Protein AF-A0A2V7I130-F1 (afdb_monomer_lite)

Sequence (112 aa):
MREFGYMLPITSPQRATEVFQAKFDAVHKYGGIWVAVWHPFVSGRMSRADAMASLIEHMQRVGGVWFAPLEDIAAHVRKVMAAGAWSPRVDRLPYYERPISGVLAGAGVKPG

Radius of gyration: 20.07 Å; chains: 1; bounding box: 46×26×49 Å

Foldseek 3Di:
DPPDVPPVPPDDLVVVLVVLLVVVVVCVVVPHDDDDDDDCVPQVDPSNVVSVVVSVVVVVVVDPDDDDDVVVVVVVVVVCVVVVVDDDDDDDPPPDPDDDPPPPPDPPPDDD

pLDDT: mean 84.42, std 17.63, range [37.28, 98.31]

Secondary structure (DSSP, 8-state):
--SS--------HHHHHHHHHHHHHHHHHHT--------HHHHTSHHHHHHHHHHHHHHHHH-------HHHHHHHHHHHHHTTS-------SSS-SSPPTT----TT----

Structure (mmCIF, N/CA/C/O backbone):
data_AF-A0A2V7I130-F1
#
_entry.id   AF-A0A2V7I130-F1
#
loop_
_atom_site.group_PDB
_atom_site.id
_atom_site.type_symbol
_atom_site.label_atom_id
_atom_site.label_alt_id
_atom_site.label_comp_id
_atom_site.label_asym_id
_atom_site.label_entity_id
_atom_site.label_seq_id
_atom_site.pdbx_PDB_ins_code
_atom_site.Cartn_x
_atom_site.Cartn_y
_atom_site.Cartn_z
_atom_site.occupancy
_atom_site.B_iso_or_equiv
_atom_site.auth_seq_id
_atom_site.auth_comp_id
_atom_site.auth_asym_id
_atom_site.auth_atom_id
_atom_site.pdbx_PDB_model_num
ATOM 1 N N . MET A 1 1 ? 33.703 6.049 -1.140 1.00 39.47 1 MET A N 1
ATOM 2 C CA . MET A 1 1 ? 32.423 5.311 -1.033 1.00 39.47 1 MET A CA 1
ATOM 3 C C . MET A 1 1 ? 31.337 6.243 -0.486 1.00 39.47 1 MET A C 1
ATOM 5 O O . MET A 1 1 ? 30.938 6.141 0.665 1.00 39.47 1 MET A O 1
ATOM 9 N N . ARG A 1 2 ? 30.952 7.240 -1.291 1.00 37.56 2 ARG A N 1
ATOM 10 C CA . ARG A 1 2 ? 29.931 8.268 -1.017 1.00 37.56 2 ARG A CA 1
ATOM 11 C C . ARG A 1 2 ? 29.401 8.757 -2.372 1.00 37.56 2 ARG A C 1
ATOM 13 O O . ARG A 1 2 ? 29.709 9.868 -2.772 1.00 37.56 2 ARG A O 1
ATOM 20 N N . GLU A 1 3 ? 28.707 7.901 -3.115 1.00 43.03 3 GLU A N 1
ATOM 21 C CA . GLU A 1 3 ? 28.174 8.278 -4.443 1.00 43.03 3 GLU A CA 1
ATOM 22 C C . GLU A 1 3 ? 26.650 8.282 -4.538 1.00 43.03 3 GLU A C 1
ATOM 24 O O . GLU A 1 3 ? 26.094 8.837 -5.472 1.00 43.03 3 GLU A O 1
ATOM 29 N N . PHE A 1 4 ? 25.958 7.828 -3.497 1.00 46.38 4 PHE A N 1
ATOM 30 C CA . PHE A 1 4 ? 24.591 8.247 -3.230 1.00 46.38 4 PHE A CA 1
ATOM 31 C C . PHE A 1 4 ? 24.516 8.521 -1.739 1.00 46.38 4 PHE A C 1
ATOM 33 O O . PHE A 1 4 ? 24.713 7.612 -0.936 1.00 46.38 4 PHE A O 1
ATOM 40 N N . GLY A 1 5 ? 24.291 9.774 -1.354 1.00 37.28 5 GLY A N 1
ATOM 41 C CA . GLY A 1 5 ? 24.102 10.197 0.033 1.00 37.28 5 GLY A CA 1
ATOM 42 C C . GLY A 1 5 ? 22.820 9.646 0.665 1.00 37.28 5 GLY A C 1
ATOM 43 O O . GLY A 1 5 ? 22.099 10.396 1.310 1.00 37.28 5 GLY A O 1
ATOM 44 N N . TYR A 1 6 ? 22.529 8.351 0.500 1.00 46.78 6 TYR A N 1
ATOM 45 C CA . TYR A 1 6 ? 21.542 7.594 1.264 1.00 46.78 6 TYR A CA 1
ATOM 46 C C . TYR A 1 6 ? 22.065 7.390 2.691 1.00 46.78 6 TYR A C 1
ATOM 48 O O . TYR A 1 6 ? 22.274 6.282 3.176 1.00 46.78 6 TYR A O 1
ATOM 56 N N . MET A 1 7 ? 22.265 8.494 3.402 1.00 49.31 7 MET A N 1
ATOM 57 C CA . MET A 1 7 ? 22.000 8.473 4.828 1.00 49.31 7 MET A CA 1
ATOM 58 C C . MET A 1 7 ? 20.499 8.232 4.919 1.00 49.31 7 MET A C 1
ATOM 60 O O . MET A 1 7 ? 19.750 9.129 4.566 1.00 49.31 7 MET A O 1
ATOM 64 N N . LEU A 1 8 ? 20.050 7.031 5.294 1.00 61.16 8 LEU A N 1
ATOM 65 C CA . LEU A 1 8 ? 18.674 6.830 5.750 1.00 61.16 8 LEU A CA 1
ATOM 66 C C . LEU A 1 8 ? 18.578 7.620 7.058 1.00 61.16 8 LEU A C 1
ATOM 68 O O . LEU A 1 8 ? 19.042 7.107 8.083 1.00 61.16 8 LEU A O 1
ATOM 72 N N . PRO A 1 9 ? 18.099 8.880 7.053 1.00 58.56 9 PRO A N 1
ATOM 73 C CA . PRO A 1 9 ? 18.094 9.639 8.285 1.00 58.56 9 PRO A CA 1
ATOM 74 C C . PRO A 1 9 ? 17.170 8.889 9.240 1.00 58.56 9 PRO A C 1
ATOM 76 O O . PRO A 1 9 ? 16.068 8.480 8.853 1.00 58.56 9 PRO A O 1
ATOM 79 N N . ILE A 1 10 ? 17.638 8.650 10.468 1.00 61.38 10 ILE A N 1
ATOM 80 C CA . ILE A 1 10 ? 16.808 8.042 11.506 1.00 61.38 10 ILE A CA 1
ATOM 81 C C . ILE A 1 10 ? 15.639 8.997 11.723 1.00 61.38 10 ILE A C 1
ATOM 83 O O . ILE A 1 10 ? 15.759 10.038 12.359 1.00 61.38 10 ILE A O 1
ATOM 87 N N . THR A 1 11 ? 14.520 8.650 11.108 1.00 71.50 11 THR A N 1
ATOM 88 C CA . THR A 1 11 ? 13.287 9.419 11.141 1.00 71.50 11 THR A CA 1
ATOM 89 C C . THR A 1 11 ? 12.440 8.869 12.280 1.00 71.50 11 THR A C 1
ATOM 91 O O . THR A 1 11 ? 12.444 7.655 12.530 1.00 71.50 11 THR A O 1
ATOM 94 N N . SER A 1 12 ? 11.748 9.747 13.007 1.00 80.69 12 SER A N 1
ATOM 95 C CA . SER A 1 12 ? 10.874 9.310 14.094 1.00 80.69 12 SER A CA 1
ATOM 96 C C . SER A 1 12 ? 9.776 8.377 13.554 1.00 80.69 12 SER A C 1
ATOM 98 O O . SER A 1 12 ? 9.315 8.561 12.421 1.00 80.69 12 SER A O 1
ATOM 100 N N . PRO A 1 13 ? 9.338 7.370 14.332 1.00 78.06 13 PRO A N 1
ATOM 101 C CA . PRO A 1 13 ? 8.204 6.527 13.955 1.00 78.06 13 PRO A CA 1
ATOM 102 C C . PRO A 1 13 ? 6.967 7.347 13.566 1.00 78.06 13 PRO A C 1
ATOM 104 O O . PRO A 1 13 ? 6.324 7.034 12.573 1.00 78.06 13 PRO A O 1
ATOM 107 N N . GLN A 1 14 ? 6.705 8.449 14.275 1.00 81.31 14 GLN A N 1
ATOM 108 C CA . GLN A 1 14 ? 5.589 9.361 14.014 1.00 81.31 14 GLN A CA 1
ATOM 109 C C . GLN A 1 14 ? 5.665 9.954 12.607 1.00 81.31 14 GLN A C 1
ATOM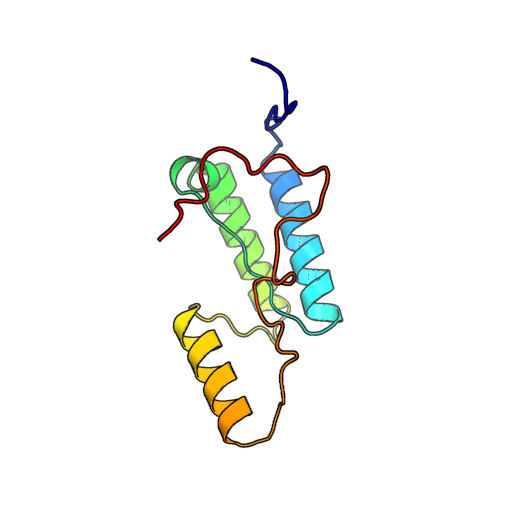 111 O O . GLN A 1 14 ? 4.703 9.889 11.847 1.00 81.31 14 GLN A O 1
ATOM 116 N N . ARG A 1 15 ? 6.842 10.455 12.216 1.00 84.25 15 ARG A N 1
ATOM 117 C CA . ARG A 1 15 ? 7.031 11.043 10.892 1.00 84.25 15 ARG A CA 1
ATOM 118 C C . ARG A 1 15 ? 6.904 10.003 9.776 1.00 84.25 15 ARG A C 1
ATOM 120 O O . ARG A 1 15 ? 6.414 10.324 8.697 1.00 84.25 15 ARG A O 1
ATOM 127 N N . ALA A 1 16 ? 7.313 8.758 10.023 1.00 82.25 16 ALA A N 1
ATOM 128 C CA . ALA A 1 16 ? 7.074 7.666 9.080 1.00 82.25 16 ALA A CA 1
ATOM 129 C C . ALA A 1 16 ? 5.569 7.381 8.925 1.00 82.25 16 ALA A C 1
ATOM 131 O O . ALA A 1 16 ? 5.087 7.274 7.797 1.00 82.25 16 ALA A O 1
ATOM 132 N N . THR A 1 17 ? 4.823 7.335 10.030 1.00 86.12 17 THR A N 1
ATOM 133 C CA . THR A 1 17 ? 3.366 7.139 10.019 1.00 86.12 17 THR A CA 1
ATOM 134 C C . THR A 1 17 ? 2.642 8.243 9.261 1.00 86.12 17 THR A C 1
ATOM 136 O O . THR A 1 17 ? 1.827 7.929 8.399 1.00 86.12 17 THR A O 1
ATOM 139 N N . GLU A 1 18 ? 2.984 9.513 9.490 1.00 90.81 18 GLU A N 1
ATOM 140 C CA . GLU A 1 18 ? 2.405 10.655 8.763 1.00 90.81 18 GLU A CA 1
ATOM 141 C C . GLU A 1 18 ? 2.549 10.504 7.245 1.00 90.81 18 GLU A C 1
ATOM 143 O O . GLU A 1 18 ? 1.599 10.709 6.491 1.00 90.81 18 GLU A O 1
ATOM 148 N N . VAL A 1 19 ? 3.738 10.107 6.779 1.00 91.25 19 VAL A N 1
ATOM 149 C CA . VAL A 1 19 ? 4.002 9.911 5.348 1.00 91.25 19 VAL A CA 1
ATOM 150 C C . VAL A 1 19 ? 3.185 8.746 4.793 1.00 91.25 19 VAL A C 1
ATOM 152 O O . VAL A 1 19 ? 2.660 8.832 3.683 1.00 91.25 19 VAL A O 1
ATOM 155 N N . PHE A 1 20 ? 3.085 7.645 5.536 1.00 93.81 20 PHE A N 1
ATOM 156 C CA . PHE A 1 20 ? 2.353 6.459 5.095 1.00 93.81 20 PHE A CA 1
ATOM 157 C C . PHE A 1 20 ? 0.847 6.720 5.049 1.00 93.81 20 PHE A C 1
ATOM 159 O O . PHE A 1 20 ? 0.209 6.367 4.056 1.00 93.81 20 PHE A O 1
ATOM 166 N N . GLN A 1 21 ? 0.313 7.397 6.065 1.00 95.25 21 GLN A N 1
ATOM 167 C CA . GLN A 1 21 ? -1.080 7.816 6.119 1.00 95.25 21 GLN A CA 1
ATOM 168 C C . GLN A 1 21 ? -1.408 8.791 4.986 1.00 95.25 21 GLN A C 1
ATOM 170 O O . GLN A 1 21 ? -2.337 8.533 4.234 1.00 95.25 21 GLN A O 1
ATOM 175 N N . ALA A 1 22 ? -0.596 9.831 4.762 1.00 95.94 22 ALA A N 1
ATOM 176 C CA . ALA A 1 22 ? -0.824 10.775 3.666 1.00 95.94 22 ALA A CA 1
ATOM 177 C C . ALA A 1 22 ? -0.815 10.093 2.284 1.00 95.94 22 ALA A C 1
ATOM 179 O O . ALA A 1 22 ? -1.607 10.439 1.406 1.00 95.94 22 ALA A O 1
ATOM 180 N N . LYS A 1 23 ? 0.060 9.096 2.082 1.00 95.25 23 LYS A N 1
ATOM 181 C CA . LYS A 1 23 ? 0.056 8.277 0.860 1.00 95.25 23 LYS A CA 1
ATOM 182 C C . LYS A 1 23 ? -1.219 7.452 0.735 1.00 95.25 23 LYS A C 1
ATOM 184 O O . LYS A 1 23 ? -1.776 7.383 -0.356 1.00 95.25 23 LYS A O 1
ATOM 189 N N . PHE A 1 24 ? -1.652 6.815 1.820 1.00 97.19 24 PHE A N 1
ATOM 190 C CA . PHE A 1 24 ? -2.892 6.050 1.832 1.00 97.19 24 PHE A CA 1
ATOM 191 C C . PHE A 1 24 ? -4.095 6.950 1.527 1.00 97.19 24 PHE A C 1
ATOM 193 O O . PHE A 1 24 ? -4.832 6.651 0.596 1.00 97.19 24 PHE A O 1
ATOM 200 N N . ASP A 1 25 ? -4.235 8.080 2.220 1.00 97.19 25 ASP A N 1
ATOM 201 C CA . ASP A 1 25 ? -5.352 9.014 2.050 1.00 97.19 25 ASP A CA 1
ATOM 202 C C . ASP A 1 25 ? -5.424 9.547 0.606 1.00 97.19 25 ASP A C 1
ATOM 204 O O . ASP A 1 25 ? -6.502 9.655 0.022 1.00 97.19 25 ASP A O 1
ATOM 208 N N . ALA A 1 26 ? -4.274 9.826 -0.020 1.00 97.44 26 ALA A N 1
ATOM 209 C CA . ALA A 1 26 ? -4.223 10.218 -1.426 1.00 97.44 26 ALA A CA 1
ATOM 210 C C . ALA A 1 26 ? -4.673 9.085 -2.365 1.00 97.44 26 ALA A C 1
ATOM 212 O O . ALA A 1 26 ? -5.479 9.316 -3.266 1.00 97.44 26 ALA A O 1
ATOM 213 N N . VAL A 1 27 ? -4.178 7.860 -2.157 1.00 97.19 27 VAL A N 1
ATOM 214 C CA . VAL A 1 27 ? -4.570 6.696 -2.967 1.00 97.19 27 VAL A CA 1
ATOM 215 C C . VAL A 1 27 ? -6.055 6.373 -2.795 1.00 97.19 27 VAL A C 1
ATOM 217 O O . VAL A 1 27 ? -6.723 6.061 -3.778 1.00 97.19 27 VAL A O 1
ATOM 220 N N . HIS A 1 28 ? -6.581 6.486 -1.577 1.00 97.50 28 HIS A N 1
ATOM 221 C CA . HIS A 1 28 ? -7.997 6.290 -1.277 1.00 97.50 28 HIS A CA 1
ATOM 222 C C . HIS A 1 28 ? -8.865 7.329 -1.993 1.00 97.50 28 HIS A C 1
ATOM 224 O O . HIS A 1 28 ? -9.805 6.962 -2.692 1.00 97.50 28 HIS A O 1
ATOM 230 N N . LYS A 1 29 ? -8.480 8.611 -1.930 1.00 97.44 29 LYS A N 1
ATOM 231 C CA . LYS A 1 29 ? -9.189 9.710 -2.603 1.00 97.44 29 LYS A CA 1
ATOM 232 C C . LYS A 1 29 ? -9.280 9.538 -4.121 1.00 97.44 29 LYS A C 1
ATOM 234 O O . LYS A 1 29 ? -10.308 9.875 -4.703 1.00 97.44 29 LYS A O 1
ATOM 239 N N . TYR A 1 30 ? -8.204 9.093 -4.768 1.00 97.19 30 TYR A N 1
ATOM 240 C CA . TYR A 1 30 ? -8.137 9.012 -6.234 1.00 97.19 30 TYR A CA 1
ATOM 241 C C . TYR A 1 30 ? -8.411 7.612 -6.797 1.00 97.19 30 TYR A C 1
ATOM 243 O O . TYR A 1 30 ? -8.461 7.461 -8.014 1.00 97.19 30 TYR A O 1
ATOM 251 N N . GLY A 1 31 ? -8.608 6.606 -5.940 1.00 93.75 31 GLY A N 1
ATOM 252 C CA . GLY A 1 31 ? -8.879 5.231 -6.351 1.00 93.75 31 GLY A CA 1
ATOM 253 C C . GLY A 1 31 ? -7.661 4.553 -6.977 1.00 93.75 31 GLY A C 1
ATOM 254 O O . GLY A 1 31 ? -7.564 4.420 -8.195 1.00 93.75 31 GLY A O 1
ATOM 255 N N . GLY A 1 32 ? -6.729 4.088 -6.146 1.00 93.88 32 GLY A N 1
ATOM 256 C CA . GLY A 1 32 ? -5.553 3.352 -6.610 1.00 93.88 32 GLY A CA 1
ATOM 257 C C . GLY A 1 32 ? -5.151 2.191 -5.706 1.00 93.88 32 GLY A C 1
ATOM 258 O O . GLY A 1 32 ? -5.902 1.751 -4.840 1.00 93.88 32 GLY A O 1
ATOM 259 N N . ILE A 1 33 ? -3.923 1.712 -5.908 1.00 95.19 33 ILE A N 1
ATOM 260 C CA . ILE A 1 33 ? -3.304 0.670 -5.090 1.00 95.19 33 ILE A CA 1
ATOM 261 C C . ILE A 1 33 ? -2.242 1.284 -4.177 1.00 95.19 33 ILE A C 1
ATOM 263 O O . ILE A 1 33 ? -1.369 2.030 -4.622 1.00 95.19 33 ILE A O 1
ATOM 267 N N . TRP A 1 34 ? -2.310 0.961 -2.889 1.00 96.06 34 TRP A N 1
ATOM 268 C CA . TRP A 1 34 ? -1.291 1.333 -1.918 1.00 96.06 34 TRP A CA 1
ATOM 269 C C . TRP A 1 34 ? -0.538 0.074 -1.497 1.00 96.06 34 TRP A C 1
ATOM 271 O O . TRP A 1 34 ? -1.119 -0.834 -0.910 1.00 96.06 34 TRP A O 1
ATOM 281 N N . VAL A 1 35 ? 0.755 0.010 -1.819 1.00 95.25 35 VAL A N 1
ATOM 282 C CA . VAL A 1 35 ? 1.628 -1.113 -1.455 1.00 95.25 35 VAL A CA 1
ATOM 283 C C . VAL A 1 35 ? 2.774 -0.577 -0.612 1.00 95.25 35 VAL A C 1
ATOM 285 O O . VAL A 1 35 ? 3.610 0.187 -1.098 1.00 95.25 35 VAL A O 1
ATOM 288 N N . ALA A 1 36 ? 2.817 -0.979 0.655 1.00 91.69 36 ALA A N 1
ATOM 289 C CA . ALA A 1 36 ? 3.931 -0.683 1.545 1.00 91.69 36 ALA A CA 1
ATOM 290 C C . ALA A 1 36 ? 4.884 -1.869 1.664 1.00 91.69 36 ALA A C 1
ATOM 292 O O . ALA A 1 36 ? 4.472 -3.027 1.689 1.00 91.69 36 ALA A O 1
ATOM 293 N N . VAL A 1 37 ? 6.173 -1.553 1.788 1.00 91.06 37 VAL A N 1
ATOM 294 C CA . VAL A 1 37 ? 7.229 -2.529 2.057 1.00 91.06 37 VAL A CA 1
ATOM 295 C C . VAL A 1 37 ? 7.621 -2.430 3.524 1.00 91.06 37 VAL A C 1
ATOM 297 O O . VAL A 1 37 ? 8.056 -1.377 3.996 1.00 91.06 37 VAL A O 1
ATOM 300 N N . TRP A 1 38 ? 7.509 -3.548 4.232 1.00 90.56 38 TRP A N 1
ATOM 301 C CA . T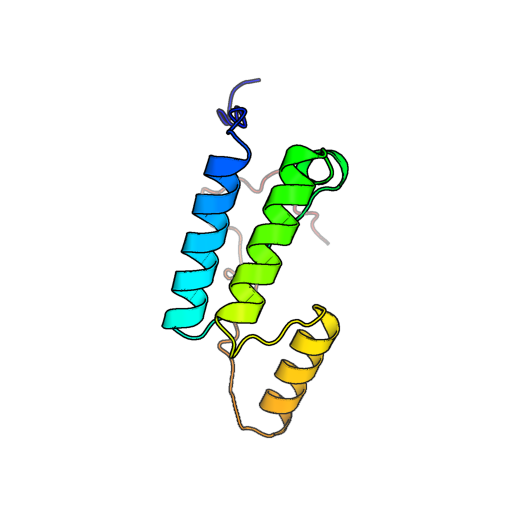RP A 1 38 ? 7.844 -3.665 5.646 1.00 90.56 38 TRP A CA 1
ATOM 302 C C . TRP A 1 38 ? 9.063 -4.568 5.809 1.00 90.56 38 TRP A C 1
ATOM 304 O O . TRP A 1 38 ? 9.085 -5.690 5.312 1.00 90.56 38 TRP A O 1
ATOM 314 N N . HIS A 1 39 ? 10.083 -4.086 6.516 1.00 91.25 39 HIS A N 1
ATOM 315 C CA . HIS A 1 39 ? 11.288 -4.862 6.802 1.00 91.25 39 HIS A CA 1
ATOM 316 C C . HIS A 1 39 ? 11.260 -5.267 8.275 1.00 91.25 39 HIS A C 1
ATOM 318 O O . HIS A 1 39 ? 11.362 -4.370 9.114 1.00 91.25 39 HIS A O 1
ATOM 324 N N . PRO A 1 40 ? 11.180 -6.564 8.631 1.00 91.00 40 PRO A N 1
ATOM 325 C CA . PRO A 1 40 ? 10.981 -6.986 10.021 1.00 91.00 40 PRO A CA 1
ATOM 326 C C . PRO A 1 40 ? 11.981 -6.374 11.014 1.00 91.00 40 PRO A C 1
ATOM 328 O O . PRO A 1 40 ? 11.590 -5.876 12.066 1.00 91.00 40 PRO A O 1
ATOM 331 N N . PHE A 1 41 ? 13.263 -6.301 10.644 1.00 87.06 41 PHE A N 1
ATOM 332 C CA . PHE A 1 41 ? 14.316 -5.724 11.492 1.00 87.06 41 PHE A CA 1
ATOM 333 C C . PHE A 1 41 ? 14.219 -4.194 11.669 1.00 87.06 41 PHE A C 1
ATOM 335 O O . PHE A 1 41 ? 14.812 -3.635 12.598 1.00 87.06 41 PHE A O 1
ATOM 342 N N . VAL A 1 42 ? 13.474 -3.510 10.794 1.00 86.19 42 VAL A N 1
ATOM 343 C CA . VAL A 1 42 ? 13.241 -2.061 10.833 1.00 86.19 42 VAL A CA 1
ATOM 344 C C . VAL A 1 42 ? 11.883 -1.753 11.456 1.00 86.19 42 VAL A C 1
ATOM 346 O O . VAL A 1 42 ? 11.837 -1.055 12.467 1.00 86.19 42 VAL A O 1
ATOM 349 N N . SER A 1 43 ? 10.789 -2.238 10.866 1.00 87.25 43 SER A N 1
ATOM 350 C CA . SER A 1 43 ? 9.414 -1.907 11.259 1.00 87.25 43 SER A CA 1
ATOM 351 C C . SER A 1 43 ? 8.913 -2.711 12.457 1.00 87.25 43 SER A C 1
ATOM 353 O O . SER 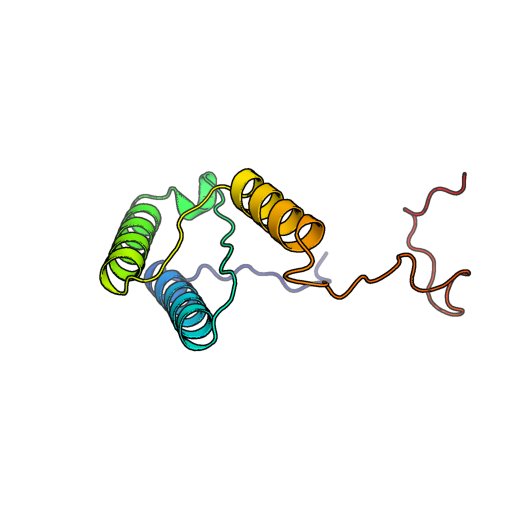A 1 43 ? 8.003 -2.253 13.134 1.00 87.25 43 SER A O 1
ATOM 355 N N . GLY A 1 44 ? 9.535 -3.850 12.776 1.00 88.69 44 GLY A N 1
ATOM 356 C CA . GLY A 1 44 ? 9.164 -4.687 13.923 1.00 88.69 44 GLY A CA 1
ATOM 357 C C . GLY A 1 44 ? 9.634 -4.164 15.286 1.00 88.69 44 GLY A C 1
ATOM 358 O O . GLY A 1 44 ? 9.328 -4.763 16.312 1.00 88.69 44 GLY A O 1
ATOM 359 N N . ARG A 1 45 ? 10.379 -3.049 15.339 1.00 90.25 45 ARG A N 1
ATOM 360 C CA . ARG A 1 45 ? 10.691 -2.375 16.614 1.00 90.25 45 ARG A CA 1
ATOM 361 C C . ARG A 1 45 ? 9.382 -1.909 17.256 1.00 90.25 45 ARG A C 1
ATOM 363 O O . ARG A 1 45 ? 8.558 -1.323 16.565 1.00 90.25 45 ARG A O 1
ATOM 370 N N . MET A 1 46 ? 9.226 -2.105 18.565 1.00 90.50 46 MET A N 1
ATOM 371 C CA . MET A 1 46 ? 7.949 -1.946 19.281 1.00 90.50 46 MET A CA 1
ATOM 372 C C . MET A 1 46 ? 7.189 -0.648 18.948 1.00 90.50 46 MET A C 1
ATOM 374 O O . MET A 1 46 ? 6.034 -0.712 18.547 1.00 90.50 46 MET A O 1
ATOM 378 N N . SER A 1 47 ? 7.851 0.514 18.994 1.00 89.38 47 SER A N 1
ATOM 379 C CA . SER A 1 47 ? 7.217 1.806 18.676 1.00 89.38 47 SER A CA 1
ATOM 380 C C . SER A 1 47 ? 6.768 1.958 17.218 1.00 89.38 47 SER A C 1
ATOM 382 O O . SER A 1 47 ? 5.873 2.740 16.924 1.00 89.38 47 SER A O 1
ATOM 384 N N . ARG A 1 48 ? 7.391 1.235 16.284 1.00 89.75 48 ARG A N 1
ATOM 385 C CA . ARG A 1 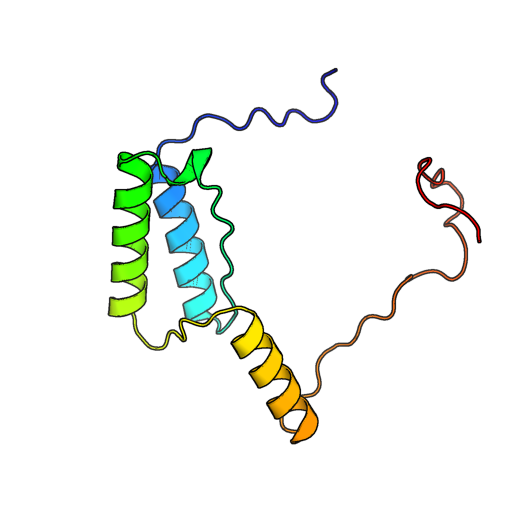48 ? 7.026 1.236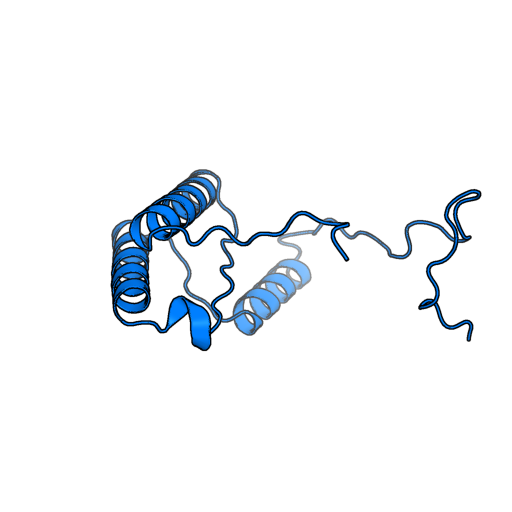 14.860 1.00 89.75 48 ARG A CA 1
ATOM 386 C C . ARG A 1 48 ? 5.931 0.218 14.566 1.00 89.75 48 ARG A C 1
ATOM 388 O O . ARG A 1 48 ? 5.078 0.490 13.729 1.00 89.75 48 ARG A O 1
ATOM 395 N N . ALA A 1 49 ? 5.943 -0.917 15.263 1.00 91.44 49 ALA A N 1
ATOM 396 C CA . ALA A 1 49 ? 4.886 -1.915 15.176 1.00 91.44 49 ALA A CA 1
ATOM 397 C C . ALA A 1 49 ? 3.552 -1.359 15.701 1.00 91.44 49 ALA A C 1
ATOM 399 O O . ALA A 1 49 ? 2.529 -1.520 15.043 1.00 91.44 49 ALA A O 1
ATOM 400 N N . ASP A 1 50 ? 3.585 -0.630 16.818 1.00 92.81 50 ASP A N 1
ATOM 401 C CA . ASP A 1 50 ? 2.420 0.066 17.381 1.00 92.81 50 ASP A CA 1
ATOM 402 C C . ASP A 1 50 ? 1.853 1.121 16.411 1.00 92.81 50 ASP A C 1
ATOM 404 O O . ASP A 1 50 ? 0.663 1.147 16.092 1.00 92.81 50 ASP A O 1
ATOM 408 N N . ALA A 1 51 ? 2.736 1.925 15.814 1.00 92.44 51 ALA A N 1
ATOM 409 C CA . ALA A 1 51 ? 2.340 2.923 14.828 1.00 92.44 51 ALA A CA 1
ATOM 410 C C . ALA A 1 51 ? 1.779 2.303 13.528 1.00 92.44 51 ALA A C 1
ATOM 412 O O . ALA A 1 51 ? 0.872 2.861 12.909 1.00 92.44 51 ALA A O 1
ATOM 413 N N . MET A 1 52 ? 2.290 1.136 13.121 1.00 93.19 52 MET A N 1
ATOM 414 C CA . MET A 1 52 ? 1.753 0.351 12.006 1.00 93.19 52 MET A CA 1
ATOM 415 C C . MET A 1 52 ? 0.352 -0.190 12.320 1.00 93.19 52 MET A C 1
ATOM 417 O O . MET A 1 52 ? -0.514 -0.129 11.450 1.00 93.19 52 MET A O 1
ATOM 421 N N . ALA A 1 53 ? 0.102 -0.664 13.545 1.00 94.25 53 ALA A N 1
ATOM 422 C CA . ALA A 1 53 ? -1.232 -1.088 13.972 1.00 94.25 53 ALA A CA 1
ATOM 423 C C . ALA A 1 53 ? -2.233 0.079 13.906 1.00 94.25 53 ALA A C 1
ATOM 425 O O . ALA A 1 53 ? -3.284 -0.048 13.280 1.00 94.25 53 ALA A O 1
ATOM 426 N N . SER A 1 54 ? -1.849 1.252 14.421 1.00 95.06 54 SER A N 1
ATOM 427 C CA . SER A 1 54 ? -2.673 2.471 14.367 1.00 95.06 54 SER A CA 1
ATOM 428 C C . SER A 1 54 ? -3.021 2.897 12.932 1.00 95.06 54 SER A C 1
ATOM 430 O O . SER A 1 54 ? -4.136 3.341 12.653 1.00 95.06 54 SER A O 1
ATOM 432 N N . LEU A 1 55 ? -2.076 2.745 11.996 1.00 95.12 55 LEU A N 1
ATOM 433 C CA . LEU A 1 55 ? -2.308 3.016 10.577 1.00 95.12 55 LEU A CA 1
ATOM 434 C C . LEU A 1 55 ? -3.324 2.036 9.969 1.00 95.12 55 LEU A C 1
ATOM 436 O O . LEU A 1 55 ? -4.202 2.457 9.219 1.00 95.12 55 LEU A O 1
ATOM 440 N N . ILE A 1 56 ? -3.227 0.745 10.296 1.00 95.94 56 ILE A N 1
ATOM 441 C CA . ILE A 1 56 ? -4.176 -0.273 9.820 1.00 95.94 56 ILE A CA 1
ATOM 442 C C . ILE A 1 56 ? -5.585 0.028 10.344 1.00 95.94 56 ILE A C 1
ATOM 444 O O . ILE A 1 56 ? -6.544 -0.014 9.575 1.00 95.94 56 ILE A O 1
ATOM 448 N N . GLU A 1 57 ? -5.721 0.399 11.617 1.00 97.56 57 GLU A N 1
ATOM 449 C CA . GLU A 1 57 ? -7.008 0.801 12.194 1.00 97.56 57 GLU A CA 1
ATOM 450 C C . GLU A 1 57 ? -7.595 2.038 11.502 1.00 97.56 57 GLU A C 1
ATOM 452 O O . GLU A 1 57 ? -8.798 2.096 11.248 1.00 97.56 57 GLU A O 1
ATOM 457 N N . HIS A 1 58 ? -6.762 3.028 11.157 1.00 96.88 58 HIS A N 1
ATOM 458 C CA . HIS A 1 58 ? -7.193 4.183 10.361 1.00 96.88 58 HIS A CA 1
ATOM 459 C C . HIS A 1 58 ? -7.753 3.754 9.005 1.00 96.88 58 HIS A C 1
ATOM 461 O O . HIS A 1 58 ? -8.868 4.138 8.656 1.00 96.88 58 HIS A O 1
ATOM 467 N N . MET A 1 59 ? -7.029 2.903 8.276 1.00 97.50 59 MET A N 1
ATOM 468 C CA . MET A 1 59 ? -7.463 2.384 6.974 1.00 97.50 59 MET A CA 1
ATOM 469 C C . MET A 1 59 ? -8.788 1.611 7.069 1.00 97.50 59 MET A C 1
ATOM 471 O O . MET A 1 59 ? -9.649 1.750 6.202 1.00 97.50 59 MET A O 1
ATOM 475 N N . GLN A 1 60 ? -8.978 0.829 8.137 1.00 97.56 60 GLN A N 1
ATOM 476 C CA . GLN A 1 60 ? -10.235 0.123 8.401 1.00 97.56 60 GLN A CA 1
ATOM 477 C C . GLN A 1 60 ? -11.393 1.089 8.684 1.00 97.56 60 GLN A C 1
ATOM 479 O O . GLN A 1 60 ? -12.478 0.901 8.137 1.00 97.56 60 GLN A O 1
ATOM 484 N N . ARG A 1 61 ? -11.168 2.138 9.491 1.00 98.19 61 ARG A N 1
ATOM 485 C CA . ARG A 1 61 ? -12.186 3.162 9.794 1.00 98.19 61 ARG A CA 1
ATOM 486 C C . ARG A 1 61 ? -12.602 3.966 8.567 1.00 98.19 61 ARG A C 1
ATOM 488 O O . ARG A 1 61 ? -13.780 4.274 8.429 1.00 98.19 61 ARG A O 1
ATOM 495 N N . VAL A 1 62 ? -11.650 4.315 7.700 1.00 97.31 62 VAL A N 1
ATOM 496 C CA . VAL A 1 62 ? -11.927 5.029 6.442 1.00 97.31 62 VAL A CA 1
ATOM 497 C C . VAL A 1 62 ? -12.844 4.198 5.534 1.00 97.31 62 VAL A C 1
ATOM 499 O O . VAL A 1 62 ? -13.739 4.752 4.897 1.00 97.31 62 VAL A O 1
ATOM 502 N N . GLY A 1 63 ? -12.672 2.872 5.521 1.00 96.44 63 GLY A N 1
ATOM 503 C CA . GLY A 1 63 ? -13.534 1.957 4.775 1.00 96.44 63 GLY A CA 1
ATOM 504 C C . GLY A 1 63 ? -13.363 2.055 3.254 1.00 96.44 63 GLY A C 1
ATOM 505 O O . GLY A 1 63 ? -12.597 2.862 2.728 1.00 96.44 63 GLY A O 1
ATOM 506 N N . GLY A 1 64 ? -14.044 1.172 2.517 1.00 96.19 64 GLY A N 1
ATOM 507 C CA . GLY A 1 64 ? -13.873 1.079 1.058 1.00 96.19 64 GLY A CA 1
ATOM 508 C C . GLY A 1 64 ? -12.472 0.614 0.633 1.00 96.19 64 GLY A C 1
ATOM 509 O O . GLY A 1 64 ? -12.039 0.892 -0.480 1.00 96.19 64 GLY A O 1
ATOM 510 N N . VAL A 1 65 ? -11.758 -0.078 1.526 1.00 97.38 65 VAL A N 1
ATOM 511 C CA . VAL A 1 65 ? -10.411 -0.611 1.295 1.00 97.38 65 VAL A CA 1
ATOM 512 C C . VAL A 1 65 ? -10.487 -2.123 1.134 1.00 97.38 65 VAL A C 1
ATOM 514 O O . VAL A 1 65 ? -11.066 -2.818 1.969 1.00 97.38 65 VAL A O 1
ATOM 517 N N . TRP A 1 66 ? -9.852 -2.641 0.088 1.00 97.44 66 TRP A N 1
ATOM 518 C CA . TRP A 1 66 ? -9.628 -4.072 -0.076 1.00 97.44 66 TRP A CA 1
ATOM 519 C C . TRP A 1 66 ? -8.239 -4.440 0.456 1.00 97.44 66 TRP A C 1
ATOM 521 O O . TRP A 1 66 ? -7.225 -4.161 -0.182 1.00 97.44 66 TRP A O 1
ATOM 531 N N . PHE A 1 67 ? -8.190 -5.055 1.639 1.00 97.00 67 PHE A N 1
ATOM 532 C CA . PHE A 1 67 ? -6.965 -5.663 2.157 1.00 97.00 67 PHE A CA 1
ATOM 533 C C . PHE A 1 67 ? -6.782 -7.029 1.501 1.00 97.00 67 PHE A C 1
ATOM 535 O O . PHE A 1 67 ? -7.577 -7.937 1.739 1.00 97.00 67 PHE A O 1
ATOM 542 N N . ALA A 1 68 ? -5.748 -7.165 0.674 1.00 96.62 68 ALA A N 1
ATOM 543 C CA . ALA A 1 68 ? -5.479 -8.391 -0.059 1.00 96.62 68 ALA A CA 1
ATOM 544 C C . ALA A 1 68 ? -3.985 -8.700 -0.152 1.00 96.62 68 ALA A C 1
ATOM 546 O O . ALA A 1 68 ? -3.162 -7.779 -0.225 1.00 96.62 68 ALA A O 1
ATOM 547 N N . PRO A 1 69 ? -3.630 -9.992 -0.195 1.00 97.06 69 PRO A N 1
ATOM 548 C CA . PRO A 1 69 ? -2.301 -10.405 -0.589 1.00 97.06 69 PRO A CA 1
ATOM 549 C C . PRO A 1 69 ? -2.086 -10.156 -2.095 1.00 97.06 69 PRO A C 1
ATOM 551 O O . PRO A 1 69 ? -3.032 -9.996 -2.875 1.00 97.06 69 PRO A O 1
ATOM 554 N N . LEU A 1 70 ? -0.824 -10.088 -2.525 1.00 96.81 70 LEU A N 1
ATOM 555 C CA . LEU A 1 70 ? -0.485 -9.715 -3.904 1.00 96.81 70 LEU A CA 1
ATOM 556 C C . LEU A 1 70 ? -1.002 -10.735 -4.932 1.00 96.81 70 LEU A C 1
ATOM 558 O O . LEU A 1 70 ? -1.341 -10.350 -6.053 1.00 96.81 70 LEU A O 1
ATOM 562 N N . GLU A 1 71 ? -1.094 -12.014 -4.566 1.00 97.94 71 GLU A N 1
ATOM 563 C CA . GLU A 1 71 ? -1.649 -13.071 -5.412 1.00 97.94 71 GLU A CA 1
ATOM 564 C C . GLU A 1 71 ? -3.128 -12.849 -5.745 1.00 97.94 71 GLU A C 1
ATOM 566 O O . GLU A 1 71 ? -3.520 -13.046 -6.898 1.00 97.94 71 GLU A O 1
ATOM 571 N N . ASP A 1 72 ? -3.920 -12.354 -4.792 1.00 98.31 72 ASP A N 1
ATOM 572 C CA . ASP A 1 72 ? -5.342 -12.072 -4.991 1.00 98.31 72 ASP A CA 1
ATOM 573 C C . ASP A 1 72 ? -5.529 -10.860 -5.901 1.00 98.31 72 ASP A C 1
ATOM 575 O O . ASP A 1 72 ? -6.367 -10.877 -6.806 1.00 98.31 72 ASP A O 1
ATOM 579 N N . ILE A 1 73 ? -4.696 -9.830 -5.728 1.00 97.00 73 ILE A N 1
ATOM 580 C CA . ILE A 1 73 ? -4.670 -8.658 -6.611 1.00 97.00 73 ILE A CA 1
ATOM 581 C C . ILE A 1 73 ? -4.316 -9.090 -8.040 1.00 97.00 73 ILE A C 1
ATOM 583 O O . ILE A 1 73 ? -5.006 -8.720 -8.993 1.00 97.00 73 ILE A O 1
ATOM 587 N N . ALA A 1 74 ? -3.285 -9.923 -8.207 1.00 97.00 74 ALA A N 1
ATOM 588 C CA . ALA A 1 74 ? -2.888 -10.437 -9.515 1.00 97.00 74 ALA A CA 1
ATOM 589 C C . ALA A 1 74 ? -3.985 -11.305 -10.155 1.00 97.00 74 ALA A C 1
ATOM 591 O O . ALA A 1 74 ? -4.248 -11.189 -11.355 1.00 97.00 74 ALA A O 1
ATOM 592 N N . ALA A 1 75 ? -4.645 -12.164 -9.374 1.00 98.06 75 ALA A N 1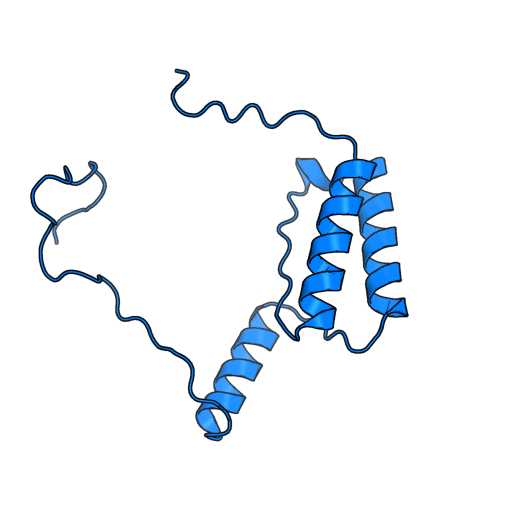
ATOM 593 C CA . ALA A 1 75 ? -5.761 -12.983 -9.838 1.00 98.06 75 ALA A CA 1
ATOM 594 C C . ALA A 1 75 ? -6.963 -12.124 -10.259 1.00 98.06 75 ALA A C 1
ATOM 596 O O . ALA A 1 75 ? -7.537 -12.354 -11.326 1.00 98.06 75 ALA A O 1
ATOM 597 N N . HIS A 1 76 ? -7.304 -11.099 -9.474 1.00 97.00 76 HIS A N 1
ATOM 598 C CA . HIS A 1 76 ? -8.365 -10.150 -9.796 1.00 97.00 76 HIS A CA 1
ATOM 599 C C . HIS A 1 76 ? -8.083 -9.421 -11.111 1.00 97.00 76 HIS A C 1
ATOM 601 O O . HIS A 1 76 ? -8.927 -9.425 -12.004 1.00 97.00 76 HIS A O 1
ATOM 607 N N . VAL A 1 77 ? -6.876 -8.874 -11.277 1.00 96.12 77 VAL A N 1
ATOM 608 C CA . VAL A 1 77 ? -6.471 -8.194 -12.515 1.00 96.12 77 VAL A CA 1
ATOM 609 C C . VAL A 1 77 ? -6.613 -9.117 -13.728 1.00 96.12 77 VAL A C 1
ATOM 611 O O . VAL A 1 77 ? -7.248 -8.736 -14.712 1.00 96.12 77 VAL A O 1
ATOM 614 N N . ARG A 1 78 ? -6.112 -10.359 -13.651 1.00 96.88 78 ARG A N 1
ATOM 615 C CA . ARG A 1 78 ? -6.258 -11.344 -14.741 1.00 96.88 78 ARG A CA 1
ATOM 616 C C . ARG A 1 78 ? -7.722 -11.641 -15.061 1.00 96.88 78 ARG A C 1
ATOM 618 O O . ARG A 1 78 ? -8.074 -11.731 -16.233 1.00 96.88 78 ARG A O 1
ATOM 625 N N . LYS A 1 79 ? -8.574 -11.773 -14.040 1.00 97.94 79 LYS A N 1
ATOM 626 C CA . LYS A 1 79 ? -10.015 -12.009 -14.209 1.00 97.94 79 LYS A CA 1
ATOM 627 C C . LYS A 1 79 ? -10.691 -10.848 -14.942 1.00 97.94 79 LYS A C 1
ATOM 629 O O . LYS A 1 79 ? -11.444 -11.088 -15.881 1.00 97.94 79 LYS A O 1
ATOM 634 N N . VAL A 1 80 ? -10.417 -9.607 -14.537 1.00 97.31 80 VAL A N 1
ATOM 635 C CA . VAL A 1 80 ? -11.005 -8.406 -15.157 1.00 97.31 80 VAL A CA 1
ATOM 636 C C . VAL A 1 80 ? -10.522 -8.244 -16.605 1.00 97.31 80 VAL A C 1
ATOM 638 O O . VAL A 1 80 ? -11.324 -7.917 -17.479 1.00 97.31 80 VAL A O 1
ATOM 641 N N . MET A 1 81 ? -9.251 -8.554 -16.881 1.00 97.12 81 MET A N 1
ATOM 642 C CA . MET A 1 81 ? -8.706 -8.587 -18.243 1.00 97.12 81 MET A CA 1
ATOM 643 C C . MET A 1 81 ? -9.370 -9.659 -19.114 1.00 97.12 81 MET A C 1
ATOM 645 O O . MET A 1 81 ? -9.791 -9.368 -20.229 1.00 97.12 81 MET A O 1
ATOM 649 N N . ALA A 1 82 ? -9.496 -10.891 -18.609 1.00 96.81 82 ALA A N 1
ATOM 650 C CA . ALA A 1 82 ? -10.109 -12.001 -19.342 1.00 96.81 82 ALA A CA 1
ATOM 651 C C . ALA A 1 82 ? -11.599 -11.762 -19.633 1.00 96.81 82 ALA A C 1
ATOM 653 O O . ALA A 1 82 ? -12.103 -12.185 -20.668 1.00 96.81 82 ALA A O 1
ATOM 654 N N . ALA A 1 83 ? -12.291 -11.050 -18.741 1.00 97.31 83 ALA A N 1
ATOM 655 C CA . ALA A 1 83 ? -13.674 -10.628 -18.938 1.00 97.31 83 ALA A CA 1
ATOM 656 C C . ALA A 1 83 ? -13.827 -9.447 -19.918 1.00 97.31 83 ALA A C 1
ATOM 658 O O . ALA A 1 83 ? -14.951 -9.038 -20.195 1.00 97.31 83 ALA A O 1
ATOM 659 N N . GLY A 1 84 ? -12.728 -8.854 -20.401 1.00 96.00 84 GLY A N 1
ATOM 660 C CA . GLY A 1 84 ? -12.755 -7.662 -21.256 1.00 96.00 84 GLY A CA 1
ATOM 661 C C . GLY A 1 84 ? -13.209 -6.383 -20.544 1.00 96.00 84 GLY A C 1
ATOM 662 O O . GLY A 1 84 ? -13.399 -5.358 -21.191 1.00 96.00 84 GLY A O 1
ATOM 663 N N . ALA A 1 85 ? -13.368 -6.416 -19.218 1.00 96.19 85 ALA A N 1
ATOM 664 C CA . ALA A 1 85 ? -13.827 -5.276 -18.425 1.00 96.19 85 ALA A CA 1
ATOM 665 C C . ALA A 1 85 ? -12.737 -4.206 -18.236 1.00 96.19 85 ALA A C 1
ATOM 667 O O . ALA A 1 85 ? -13.040 -3.057 -17.921 1.00 96.19 85 ALA A O 1
ATOM 668 N N . TRP A 1 86 ? -11.467 -4.568 -18.437 1.00 94.62 86 TRP A N 1
ATOM 669 C CA . TRP A 1 86 ? -10.348 -3.635 -18.411 1.00 94.62 86 TRP A CA 1
ATOM 670 C C . TRP A 1 86 ? -9.229 -4.088 -19.348 1.00 94.62 86 TRP A C 1
ATOM 672 O O . TRP A 1 86 ? -8.842 -5.255 -19.342 1.00 94.62 86 TRP A O 1
ATOM 682 N N . SER A 1 87 ? -8.673 -3.147 -20.112 1.00 94.62 87 SER A N 1
ATOM 683 C CA . SER A 1 87 ? -7.471 -3.361 -20.918 1.00 94.62 87 SER A CA 1
ATOM 684 C C . SER A 1 87 ? -6.321 -2.542 -20.329 1.00 94.62 87 SER A C 1
ATOM 686 O O . SER A 1 87 ? -6.338 -1.314 -20.457 1.00 94.62 87 SER A O 1
ATOM 688 N N . PRO A 1 88 ? -5.324 -3.170 -19.678 1.00 92.38 88 PRO A N 1
ATOM 689 C CA . PRO A 1 88 ? -4.187 -2.447 -19.129 1.00 92.38 88 PRO A CA 1
ATOM 690 C C . PRO A 1 88 ? -3.350 -1.808 -20.232 1.00 92.38 88 PRO A C 1
ATOM 692 O O . PRO A 1 88 ? -3.257 -2.316 -21.352 1.00 92.38 88 PRO A O 1
ATOM 695 N N . ARG A 1 89 ? -2.633 -0.743 -19.872 1.00 92.94 89 ARG A N 1
ATOM 696 C CA . ARG A 1 89 ? -1.461 -0.328 -20.640 1.00 92.94 89 ARG A CA 1
ATOM 697 C C . ARG A 1 89 ? -0.393 -1.415 -20.513 1.00 92.94 89 ARG A C 1
ATOM 699 O O . ARG A 1 89 ? -0.043 -1.812 -19.404 1.00 92.94 89 ARG A O 1
ATOM 706 N N . VAL A 1 90 ? 0.133 -1.865 -21.646 1.00 91.31 90 VAL A N 1
ATOM 707 C CA . VAL A 1 90 ? 1.201 -2.864 -21.706 1.00 91.31 90 VAL A CA 1
ATOM 708 C C . VAL A 1 90 ? 2.448 -2.201 -22.269 1.00 91.31 90 VAL A C 1
ATOM 710 O O . VAL A 1 90 ? 2.473 -1.826 -23.439 1.00 91.31 90 VAL A O 1
ATOM 713 N N . ASP A 1 91 ? 3.483 -2.076 -21.442 1.00 91.62 91 ASP A N 1
ATOM 714 C CA . ASP A 1 91 ? 4.806 -1.652 -21.891 1.00 91.62 91 ASP A CA 1
ATOM 715 C C . ASP A 1 91 ? 5.621 -2.897 -22.285 1.00 91.62 91 ASP A C 1
ATOM 717 O O . ASP A 1 91 ? 5.716 -3.864 -21.525 1.00 91.62 91 ASP A O 1
ATOM 721 N N . ARG A 1 92 ? 6.193 -2.900 -23.496 1.00 88.38 92 ARG A N 1
ATOM 722 C CA . ARG A 1 92 ? 7.063 -3.984 -23.977 1.00 88.38 92 ARG A CA 1
ATOM 723 C C . ARG A 1 92 ? 8.517 -3.619 -23.710 1.00 88.38 92 ARG A C 1
ATOM 725 O O . ARG A 1 92 ? 8.987 -2.581 -24.167 1.00 88.38 92 ARG A O 1
ATOM 732 N N . LEU A 1 93 ? 9.205 -4.480 -22.965 1.00 87.25 93 LEU A N 1
ATOM 733 C CA . LEU A 1 93 ? 10.616 -4.324 -22.625 1.00 87.25 93 LEU A CA 1
ATOM 734 C C . LEU A 1 93 ? 11.482 -5.320 -23.418 1.00 87.25 93 LEU A C 1
ATOM 736 O O . LEU A 1 93 ? 11.035 -6.449 -23.631 1.00 87.25 93 LEU A O 1
ATOM 740 N N . PRO A 1 94 ? 12.718 -4.942 -23.799 1.00 86.88 94 PRO A N 1
ATOM 741 C CA . PRO A 1 94 ? 13.339 -3.631 -23.579 1.00 86.88 94 PRO A CA 1
ATOM 742 C C . PRO A 1 94 ? 12.736 -2.542 -24.482 1.00 86.88 94 PRO A C 1
ATOM 744 O O . PRO A 1 94 ? 12.298 -2.822 -25.591 1.00 86.88 94 PRO A O 1
ATOM 747 N N . TYR A 1 95 ? 12.744 -1.286 -24.022 1.00 82.50 95 TYR A N 1
ATOM 748 C CA . TYR A 1 95 ? 12.244 -0.146 -24.812 1.00 82.50 95 TYR A CA 1
ATOM 749 C C . TYR A 1 95 ? 13.056 0.129 -26.087 1.00 82.50 95 TYR A C 1
ATOM 751 O O . TYR A 1 95 ? 12.602 0.861 -26.962 1.00 82.50 95 TYR A O 1
ATOM 759 N N . TYR A 1 96 ? 14.262 -0.429 -26.177 1.00 83.31 96 TYR A N 1
ATOM 760 C CA . TYR A 1 96 ? 15.195 -0.221 -27.273 1.00 83.31 96 TYR A CA 1
ATOM 761 C C . TYR A 1 96 ? 15.704 -1.575 -27.760 1.00 83.31 96 TYR A C 1
ATOM 763 O O . TYR A 1 96 ? 16.079 -2.423 -26.951 1.00 83.31 96 TYR A O 1
ATOM 771 N N . GLU A 1 97 ? 15.764 -1.758 -29.078 1.00 83.38 97 GLU A N 1
ATOM 772 C CA . GLU A 1 97 ? 16.290 -2.984 -29.699 1.00 83.38 97 GLU A CA 1
ATOM 773 C C . GLU A 1 97 ? 17.821 -3.075 -29.630 1.00 83.38 97 GLU A C 1
ATOM 775 O O . GLU A 1 97 ? 18.405 -4.146 -29.785 1.00 83.38 97 GLU A O 1
ATOM 780 N N . ARG A 1 98 ? 18.491 -1.939 -29.415 1.00 81.12 98 ARG A N 1
ATOM 781 C CA . ARG A 1 98 ? 19.949 -1.815 -29.364 1.00 81.12 98 ARG A CA 1
ATOM 782 C C . ARG A 1 98 ? 20.369 -0.933 -28.186 1.00 81.12 98 ARG A C 1
ATOM 784 O O . ARG A 1 98 ? 19.582 -0.078 -27.775 1.00 81.12 98 ARG A O 1
ATOM 791 N N . PRO A 1 99 ? 21.596 -1.100 -27.656 1.00 77.38 99 PRO A N 1
ATOM 792 C CA . PRO A 1 99 ? 22.132 -0.201 -26.640 1.00 77.38 99 PRO A CA 1
ATOM 793 C C . PRO A 1 99 ? 22.058 1.256 -27.104 1.00 77.38 99 PRO A C 1
ATOM 795 O O . PRO A 1 99 ? 22.417 1.570 -28.241 1.00 77.38 99 PRO A O 1
ATOM 798 N N . ILE A 1 100 ? 21.600 2.147 -26.227 1.00 79.31 100 ILE A N 1
ATOM 799 C CA . ILE A 1 100 ? 21.602 3.583 -26.506 1.00 79.31 100 ILE A CA 1
ATOM 800 C C . ILE A 1 100 ? 23.061 4.044 -26.561 1.00 79.31 100 ILE A C 1
ATOM 802 O O . ILE A 1 100 ? 23.808 3.870 -25.596 1.00 79.31 100 ILE A O 1
ATOM 806 N N . SER A 1 101 ? 23.465 4.635 -27.687 1.00 73.69 101 SER A N 1
ATOM 807 C CA . SER A 1 101 ? 24.813 5.190 -27.845 1.00 73.69 101 SER A CA 1
ATOM 808 C C . SER A 1 101 ? 25.110 6.197 -26.727 1.00 73.69 101 SER A C 1
ATOM 810 O O . SER A 1 101 ? 24.311 7.097 -26.474 1.00 73.69 101 SER A O 1
ATOM 812 N N . GLY A 1 102 ? 26.241 6.028 -26.038 1.00 68.44 102 GLY A N 1
ATOM 813 C CA . GLY A 1 102 ? 26.657 6.879 -24.916 1.00 68.44 102 GLY A CA 1
ATOM 814 C C . GLY A 1 102 ? 26.235 6.395 -23.522 1.00 68.44 102 GLY A C 1
ATOM 815 O O . GLY A 1 102 ? 26.751 6.912 -22.534 1.00 68.44 102 GLY A O 1
ATOM 816 N N . VAL A 1 103 ? 25.379 5.372 -23.409 1.00 64.69 103 VAL A N 1
ATOM 817 C CA . VAL A 1 103 ? 25.160 4.656 -22.143 1.00 64.69 103 VAL A CA 1
ATOM 818 C C . VAL A 1 103 ? 26.108 3.462 -22.127 1.00 64.69 103 VAL A C 1
ATOM 820 O O . VAL A 1 103 ? 25.878 2.473 -22.823 1.00 64.69 103 VAL A O 1
ATOM 823 N N . LEU A 1 104 ? 27.200 3.549 -21.359 1.00 57.47 104 LEU A N 1
ATOM 824 C CA . LEU A 1 104 ? 28.035 2.378 -21.091 1.00 57.47 104 LEU A CA 1
ATOM 825 C C . LEU A 1 104 ? 27.123 1.295 -20.515 1.00 57.47 104 LEU A C 1
ATOM 827 O O . LEU A 1 104 ? 26.469 1.518 -19.495 1.00 57.47 104 LEU A O 1
ATOM 831 N N . ALA A 1 105 ? 27.057 0.138 -21.175 1.00 57.72 105 ALA A N 1
ATOM 832 C CA . ALA A 1 105 ? 26.423 -1.030 -20.594 1.00 57.72 105 ALA A CA 1
ATOM 833 C C . ALA A 1 105 ? 27.144 -1.307 -19.270 1.00 57.72 105 ALA A C 1
ATOM 835 O O . ALA A 1 105 ? 28.286 -1.766 -19.259 1.00 57.72 105 ALA A O 1
ATOM 836 N N . GLY A 1 106 ? 26.506 -0.960 -18.148 1.00 52.09 106 GLY A N 1
ATOM 837 C CA . GLY A 1 106 ? 26.981 -1.372 -16.836 1.00 52.09 106 GLY A CA 1
ATOM 838 C C . GLY A 1 106 ? 27.192 -2.883 -16.872 1.00 52.09 106 GLY A C 1
ATOM 839 O O . GLY A 1 106 ? 26.399 -3.593 -17.494 1.00 52.09 106 GLY A O 1
ATOM 840 N N . ALA A 1 107 ? 28.283 -3.349 -16.267 1.00 51.03 107 ALA A N 1
ATOM 841 C CA . ALA A 1 107 ? 28.851 -4.696 -16.365 1.00 51.03 107 ALA A CA 1
ATOM 842 C C . ALA A 1 107 ? 27.965 -5.836 -15.793 1.00 51.03 107 ALA A C 1
ATOM 844 O O . ALA A 1 107 ? 28.430 -6.677 -15.030 1.00 51.03 107 ALA A O 1
ATOM 845 N N . GLY A 1 108 ? 26.679 -5.866 -16.137 1.00 50.84 108 GLY A N 1
ATOM 846 C CA . GLY A 1 108 ? 25.686 -6.839 -15.688 1.00 50.84 108 GLY A CA 1
ATOM 847 C C . GLY A 1 108 ? 24.724 -7.314 -16.779 1.00 50.84 108 GLY A C 1
ATOM 848 O O . GLY A 1 108 ? 23.939 -8.222 -16.519 1.00 50.84 108 GLY A O 1
ATOM 849 N N . VAL A 1 109 ? 24.784 -6.772 -18.001 1.00 52.97 109 VAL A N 1
ATOM 850 C CA . VAL A 1 109 ? 24.071 -7.369 -19.142 1.00 52.97 109 VAL A CA 1
ATOM 851 C C . VAL A 1 109 ? 24.947 -8.487 -19.698 1.00 52.97 109 VAL A C 1
ATOM 853 O O . VAL A 1 109 ? 25.875 -8.235 -20.463 1.00 52.97 109 VAL A O 1
ATOM 856 N N . LYS A 1 110 ? 24.688 -9.728 -19.270 1.00 39.97 110 LYS A N 1
ATOM 857 C CA . LYS A 1 110 ? 25.289 -10.904 -19.907 1.00 39.97 110 LYS A CA 1
ATOM 858 C C . LYS A 1 110 ? 24.753 -11.010 -21.342 1.00 39.97 110 LYS A C 1
ATOM 860 O O . LYS A 1 110 ? 23.532 -11.074 -21.497 1.00 39.97 110 LYS A O 1
ATOM 865 N N . PRO A 1 111 ? 25.617 -11.034 -22.371 1.00 41.47 111 PRO A N 1
ATOM 866 C CA . PRO A 1 111 ? 25.204 -11.483 -23.689 1.00 41.47 111 PRO A CA 1
ATOM 867 C C . PRO A 1 111 ? 24.871 -12.979 -23.620 1.00 41.47 111 PRO A C 1
ATOM 869 O O . PRO A 1 111 ? 25.481 -13.711 -22.834 1.00 41.47 111 PRO A O 1
ATOM 872 N N . GLY A 1 112 ? 23.864 -13.387 -24.394 1.00 43.72 112 GLY A N 1
ATOM 873 C CA . GLY A 1 112 ? 23.550 -14.796 -24.637 1.00 43.72 112 GLY A CA 1
ATOM 874 C C . GLY A 1 112 ? 24.646 -15.523 -25.400 1.00 43.72 112 GLY A C 1
ATOM 875 O O . GLY A 1 112 ? 25.516 -14.841 -25.990 1.00 43.72 112 GLY A O 1
#